Protein AF-A0A0D0C875-F1 (afdb_monomer_lite)

Radius of gyration: 21.79 Å; chains: 1; bounding box: 49×42×59 Å

Secondary structure (DSSP, 8-state):
-----PPPPPHHHHHHHHHHHHS--STT--HHHHHHHHT--HHHHHHHHHHHHHHHTSHHHHHHH-PPPPHHHHHHHHHHHHHHS-GGGGGGGS---PEEEE-SS--SSSGGGGB-TTSSBEEEE-----------

Structure (mmCIF, N/CA/C/O backbone):
data_AF-A0A0D0C875-F1
#
_entry.id   AF-A0A0D0C875-F1
#
loop_
_atom_site.group_PDB
_atom_site.id
_atom_site.type_symbol
_atom_site.label_atom_id
_atom_site.label_alt_id
_atom_site.label_comp_id
_atom_site.label_asym_id
_atom_site.label_entity_id
_atom_site.label_seq_id
_atom_site.pdbx_PDB_ins_code
_atom_site.Cartn_x
_atom_site.Cartn_y
_atom_site.Cartn_z
_atom_site.occupancy
_atom_site.B_iso_or_equiv
_atom_site.auth_seq_id
_atom_site.auth_comp_id
_atom_site.auth_asym_id
_atom_site.auth_atom_id
_atom_site.pdbx_PDB_model_num
ATOM 1 N N . MET A 1 1 ? -2.658 -10.024 -30.226 1.00 38.75 1 MET A N 1
ATOM 2 C CA . MET A 1 1 ? -1.517 -9.960 -29.287 1.00 38.75 1 MET A CA 1
ATOM 3 C C . MET A 1 1 ? -0.343 -10.655 -29.945 1.00 38.75 1 MET A C 1
ATOM 5 O O . MET A 1 1 ? -0.423 -11.853 -30.165 1.00 38.75 1 MET A O 1
ATOM 9 N N . GLY A 1 2 ? 0.668 -9.902 -30.379 1.00 40.47 2 GLY A N 1
ATOM 10 C CA . GLY A 1 2 ? 1.856 -10.481 -31.004 1.00 40.47 2 GLY A CA 1
ATOM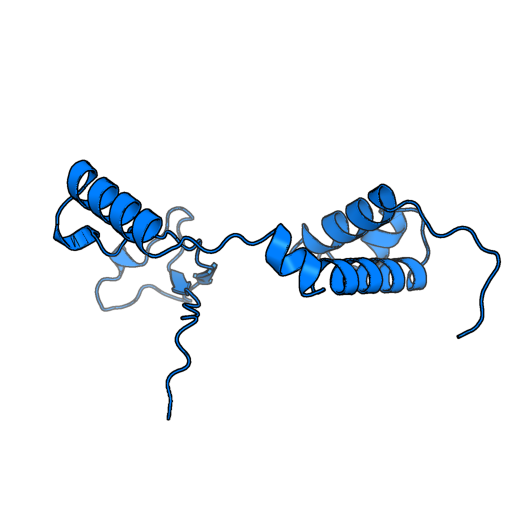 11 C C . GLY A 1 2 ? 2.778 -11.063 -29.937 1.00 40.47 2 GLY A C 1
ATOM 12 O O . GLY A 1 2 ? 3.177 -10.339 -29.029 1.00 40.47 2 GLY A O 1
ATOM 13 N N . SER A 1 3 ? 3.103 -12.350 -30.040 1.00 47.44 3 SER A N 1
ATOM 14 C CA . SER A 1 3 ? 4.183 -12.959 -29.262 1.00 47.44 3 SER A CA 1
ATOM 15 C C . SER A 1 3 ? 5.512 -12.441 -29.801 1.00 47.44 3 SER A C 1
ATOM 17 O O . SER A 1 3 ? 5.985 -12.905 -30.837 1.00 47.44 3 SER A O 1
ATOM 19 N N . SER A 1 4 ? 6.103 -11.447 -29.139 1.00 54.97 4 SER A N 1
ATOM 20 C CA . SER A 1 4 ? 7.500 -11.108 -29.390 1.00 54.97 4 SER A CA 1
ATOM 21 C C . SER A 1 4 ? 8.384 -12.125 -28.662 1.00 54.97 4 SER A C 1
ATOM 23 O O . SER A 1 4 ? 8.178 -12.414 -27.487 1.00 54.97 4 SER A O 1
ATOM 25 N N . ASN A 1 5 ? 9.389 -12.667 -29.352 1.00 63.16 5 ASN A N 1
ATOM 26 C CA . ASN A 1 5 ? 10.412 -13.556 -28.776 1.00 63.16 5 ASN A CA 1
ATOM 27 C C . ASN A 1 5 ? 11.411 -12.806 -27.866 1.00 63.16 5 ASN A C 1
ATOM 29 O O . ASN A 1 5 ? 12.546 -13.242 -27.690 1.00 63.16 5 ASN A O 1
ATOM 33 N N . VAL A 1 6 ? 11.027 -11.642 -27.333 1.00 70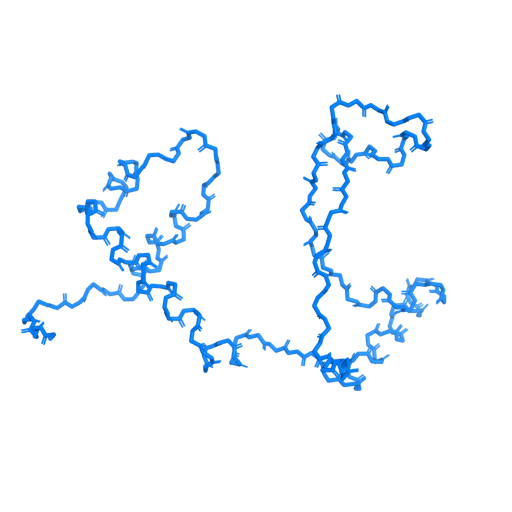.25 6 VAL A N 1
ATOM 34 C CA . VAL A 1 6 ? 11.885 -10.853 -26.450 1.00 70.25 6 VAL A CA 1
ATOM 35 C C . VAL A 1 6 ? 11.678 -11.370 -25.028 1.00 70.25 6 VAL A C 1
ATOM 37 O O . VAL A 1 6 ? 10.541 -11.344 -24.551 1.00 70.25 6 VAL A O 1
ATOM 40 N N . PRO A 1 7 ? 12.735 -11.838 -24.340 1.00 75.56 7 PRO A N 1
ATOM 41 C CA . PRO A 1 7 ? 12.608 -12.266 -22.957 1.00 75.56 7 PRO A CA 1
ATOM 42 C C . PRO A 1 7 ? 12.080 -11.103 -22.118 1.00 75.56 7 PRO A C 1
ATOM 44 O O . PRO A 1 7 ? 12.607 -9.988 -22.158 1.00 75.56 7 PRO A O 1
ATOM 47 N N . GLN A 1 8 ? 10.998 -11.359 -21.386 1.00 79.44 8 GLN A N 1
ATOM 48 C CA . GLN A 1 8 ? 10.425 -10.373 -20.485 1.00 79.44 8 GLN A CA 1
ATOM 49 C C . GLN A 1 8 ? 11.450 -10.028 -19.397 1.00 79.44 8 GLN A C 1
ATOM 51 O O . GLN A 1 8 ? 12.163 -10.897 -18.897 1.00 79.44 8 GLN A O 1
ATOM 56 N N . MET A 1 9 ? 11.514 -8.749 -19.024 1.00 89.38 9 MET A N 1
ATOM 57 C CA . MET A 1 9 ? 12.322 -8.279 -17.898 1.00 89.38 9 MET A CA 1
ATOM 58 C C . MET A 1 9 ? 12.025 -9.102 -16.635 1.00 89.38 9 MET A C 1
ATOM 60 O O . MET A 1 9 ? 10.864 -9.417 -16.371 1.00 89.38 9 MET A O 1
ATOM 64 N N . ALA A 1 10 ? 13.048 -9.422 -15.841 1.00 93.19 10 ALA A N 1
ATOM 65 C CA . ALA A 1 10 ? 12.878 -10.167 -14.593 1.00 93.19 10 ALA A CA 1
ATOM 66 C C . ALA A 1 10 ? 11.880 -9.473 -13.647 1.00 93.19 10 ALA A C 1
ATOM 68 O O . ALA A 1 10 ? 11.859 -8.243 -13.561 1.00 93.19 10 ALA A O 1
ATOM 69 N N . VAL A 1 11 ? 11.065 -10.255 -12.931 1.00 92.25 11 VAL A N 1
ATOM 70 C CA . VAL A 1 11 ? 10.005 -9.733 -12.046 1.00 92.25 11 VAL A CA 1
ATOM 71 C C . VAL A 1 11 ? 10.579 -8.806 -10.974 1.00 92.25 11 VAL A C 1
ATOM 73 O O . VAL A 1 11 ? 10.028 -7.731 -10.761 1.00 92.25 11 VAL A O 1
ATOM 76 N N . ASP A 1 12 ? 11.721 -9.154 -10.385 1.00 95.00 12 ASP A N 1
ATOM 77 C CA . ASP A 1 12 ? 12.371 -8.342 -9.349 1.00 95.00 12 ASP A CA 1
ATOM 78 C C . ASP A 1 12 ? 12.792 -6.966 -9.877 1.00 95.00 12 ASP A C 1
ATOM 80 O O . ASP A 1 12 ? 12.618 -5.953 -9.204 1.00 95.00 12 ASP A O 1
ATOM 84 N N . ALA A 1 13 ? 13.276 -6.905 -11.121 1.00 94.50 13 ALA A N 1
ATOM 85 C CA . ALA A 1 13 ? 13.625 -5.647 -11.775 1.00 94.50 13 ALA A CA 1
ATOM 86 C C . ALA A 1 13 ? 12.373 -4.817 -12.098 1.00 94.50 13 ALA A C 1
ATOM 88 O O . ALA A 1 13 ? 12.355 -3.609 -11.861 1.00 94.50 13 ALA A O 1
ATOM 89 N N . GLN A 1 14 ? 11.302 -5.458 -12.580 1.00 94.75 14 GLN A N 1
ATOM 90 C CA . GLN A 1 14 ? 10.017 -4.787 -12.794 1.00 94.75 14 GLN A CA 1
ATOM 91 C C . GLN A 1 14 ? 9.474 -4.197 -11.484 1.00 94.75 14 GLN A C 1
ATOM 93 O O . GLN A 1 14 ? 9.047 -3.042 -11.444 1.00 94.75 14 GLN A O 1
ATOM 98 N N . LEU A 1 15 ? 9.530 -4.977 -10.404 1.00 94.06 15 LEU A N 1
ATOM 99 C CA . LEU A 1 15 ? 9.067 -4.572 -9.085 1.00 94.06 15 LEU A CA 1
ATOM 100 C C . LEU A 1 15 ? 9.916 -3.428 -8.524 1.00 94.06 15 LEU A C 1
ATOM 102 O O . LEU A 1 15 ? 9.354 -2.437 -8.071 1.00 94.06 15 LEU A O 1
ATOM 106 N N . ALA A 1 16 ? 11.245 -3.510 -8.613 1.00 94.75 16 ALA A N 1
ATOM 107 C CA . ALA A 1 16 ? 12.145 -2.455 -8.153 1.00 94.75 16 ALA A CA 1
ATOM 108 C C . ALA A 1 16 ? 11.894 -1.123 -8.878 1.00 94.75 16 ALA A C 1
ATOM 110 O O . ALA A 1 16 ? 11.814 -0.081 -8.233 1.00 94.75 16 ALA A O 1
ATOM 111 N N . ILE A 1 17 ? 11.693 -1.149 -10.201 1.00 93.06 17 ILE A N 1
ATOM 112 C CA . ILE A 1 17 ? 11.356 0.047 -10.989 1.00 93.06 17 ILE A CA 1
ATOM 113 C C . ILE A 1 17 ? 9.999 0.619 -10.570 1.00 93.06 17 ILE A C 1
ATOM 115 O O . ILE A 1 17 ? 9.867 1.835 -10.420 1.00 93.06 17 ILE A O 1
ATOM 119 N N . ALA A 1 18 ? 8.987 -0.230 -10.374 1.00 92.12 18 ALA A N 1
ATOM 120 C CA . ALA A 1 18 ? 7.666 0.219 -9.945 1.00 92.12 18 ALA A CA 1
ATOM 121 C C . ALA A 1 18 ? 7.698 0.821 -8.531 1.00 92.12 18 ALA A C 1
ATOM 123 O O . ALA A 1 18 ? 7.164 1.906 -8.321 1.00 92.12 18 ALA A O 1
ATOM 124 N N . LEU A 1 19 ? 8.383 0.177 -7.583 1.00 91.56 19 LEU A N 1
ATOM 125 C CA . LEU A 1 19 ? 8.552 0.684 -6.220 1.00 91.56 19 LEU A CA 1
ATOM 126 C C . LEU A 1 19 ? 9.348 1.988 -6.193 1.00 91.56 19 LEU A C 1
ATOM 128 O O . LEU A 1 19 ? 8.944 2.925 -5.512 1.00 91.56 19 LEU A O 1
ATOM 132 N N . TYR A 1 20 ? 10.425 2.087 -6.976 1.00 90.31 20 TYR A N 1
ATOM 133 C CA . TYR A 1 20 ? 11.169 3.335 -7.133 1.00 90.31 20 TYR A CA 1
ATOM 134 C C . TYR A 1 20 ? 10.278 4.438 -7.715 1.00 90.31 20 TYR A C 1
ATOM 136 O O . TYR A 1 20 ? 10.303 5.573 -7.258 1.00 90.31 20 TYR A O 1
ATOM 144 N N . ARG A 1 21 ? 9.413 4.119 -8.681 1.00 89.00 21 ARG A N 1
ATOM 145 C CA . ARG A 1 21 ? 8.440 5.082 -9.209 1.00 89.00 21 ARG A CA 1
ATOM 146 C C . ARG A 1 21 ? 7.403 5.513 -8.160 1.00 89.00 21 ARG A C 1
ATOM 148 O O . ARG A 1 21 ? 7.030 6.681 -8.153 1.00 89.00 21 ARG A O 1
ATOM 155 N N . PHE A 1 22 ? 6.918 4.600 -7.317 1.00 86.31 22 PHE A N 1
ATOM 156 C CA . PHE A 1 22 ? 5.867 4.876 -6.325 1.00 86.31 22 PHE A CA 1
ATOM 157 C C . PHE A 1 22 ? 6.379 5.517 -5.029 1.00 86.31 22 PHE A C 1
ATOM 159 O O . PHE A 1 22 ? 5.639 6.248 -4.378 1.00 86.31 22 PHE A O 1
ATOM 166 N N . GLY A 1 23 ? 7.629 5.255 -4.645 1.00 81.69 23 GLY A N 1
ATOM 167 C CA . GLY A 1 23 ? 8.215 5.714 -3.383 1.00 81.69 23 GLY A CA 1
ATOM 168 C C . GLY A 1 23 ? 8.595 7.196 -3.346 1.00 81.69 23 GLY A C 1
ATOM 169 O O . GLY A 1 23 ? 8.966 7.706 -2.292 1.00 81.69 23 GLY A O 1
ATOM 170 N N . HIS A 1 24 ? 8.502 7.905 -4.470 1.00 74.12 24 HIS A N 1
ATOM 171 C CA . HIS A 1 24 ? 8.769 9.337 -4.544 1.00 74.12 24 HIS A CA 1
ATOM 172 C C . HIS A 1 24 ? 7.445 10.112 -4.644 1.00 74.12 24 HIS A C 1
ATOM 174 O O . HIS A 1 24 ? 6.557 9.719 -5.390 1.00 74.12 24 HIS A O 1
ATOM 180 N N . TYR A 1 25 ? 7.319 11.221 -3.904 1.00 61.09 25 TYR A N 1
ATOM 181 C CA . TYR A 1 25 ? 6.194 12.171 -3.956 1.00 61.09 25 TYR A CA 1
ATOM 182 C C . TYR A 1 25 ? 6.717 13.603 -4.194 1.00 61.09 25 TYR A C 1
ATOM 184 O O . TYR A 1 25 ? 7.764 13.976 -3.666 1.00 61.09 25 TYR A O 1
ATOM 192 N N . GLY A 1 26 ? 5.982 14.414 -4.968 1.00 58.16 26 GLY A N 1
ATOM 193 C CA . GLY A 1 26 ? 6.285 15.832 -5.246 1.00 58.16 26 GLY A CA 1
ATOM 194 C C . GLY A 1 26 ? 6.844 16.123 -6.651 1.00 58.16 26 GLY A C 1
ATOM 195 O O . GLY A 1 26 ? 6.975 15.229 -7.484 1.00 58.16 26 GLY A O 1
ATOM 196 N N . ASN A 1 27 ? 7.204 17.387 -6.917 1.00 55.22 27 ASN A N 1
ATOM 197 C CA . ASN A 1 27 ? 7.702 17.894 -8.216 1.00 55.22 27 ASN A CA 1
ATOM 198 C C . ASN A 1 27 ? 9.016 17.248 -8.726 1.00 55.22 27 ASN A C 1
ATOM 200 O O . ASN A 1 27 ? 9.497 17.606 -9.798 1.00 55.22 27 ASN A O 1
ATOM 204 N N . ALA A 1 28 ? 9.609 16.310 -7.982 1.00 50.62 28 ALA A N 1
ATOM 205 C CA . ALA A 1 28 ? 10.836 15.598 -8.350 1.00 50.62 28 ALA A CA 1
ATOM 206 C C . ALA A 1 28 ? 10.594 14.337 -9.211 1.00 50.62 28 ALA A C 1
ATOM 208 O O . ALA A 1 28 ? 11.550 13.730 -9.692 1.00 50.62 28 ALA A O 1
ATOM 209 N N . ILE A 1 29 ? 9.336 13.938 -9.432 1.00 61.47 29 ILE A N 1
ATOM 210 C CA . ILE A 1 29 ? 8.985 12.759 -10.237 1.00 61.47 29 ILE A CA 1
ATOM 211 C C . ILE A 1 29 ? 8.845 13.165 -11.703 1.00 61.47 29 ILE A C 1
ATOM 213 O O . ILE A 1 29 ? 7.745 13.279 -12.241 1.00 61.47 29 ILE A O 1
ATOM 217 N N . SER A 1 30 ? 9.962 13.370 -12.389 1.00 72.81 30 SER A N 1
ATOM 218 C CA . SER A 1 30 ? 9.931 13.212 -13.839 1.00 72.81 30 SER A CA 1
ATOM 219 C C . SER A 1 30 ? 10.135 11.733 -14.152 1.00 72.81 30 SER A C 1
ATOM 221 O O . SER A 1 30 ? 11.015 11.078 -13.591 1.00 72.81 30 SER A O 1
ATOM 223 N N . THR A 1 31 ? 9.355 11.184 -15.086 1.00 74.19 31 THR A N 1
ATOM 224 C CA . THR A 1 31 ? 9.613 9.849 -15.658 1.00 74.19 31 THR A CA 1
ATOM 225 C C . THR A 1 31 ? 11.065 9.738 -16.144 1.00 74.19 31 THR A C 1
ATOM 227 O O . THR A 1 31 ? 11.641 8.657 -16.123 1.00 74.19 31 THR A O 1
ATOM 230 N N . THR A 1 32 ? 11.686 10.874 -16.481 1.00 82.69 32 THR A N 1
ATOM 231 C CA . THR A 1 32 ? 13.110 11.033 -16.783 1.00 82.69 32 THR A CA 1
ATOM 232 C C . THR A 1 32 ? 14.028 10.546 -15.658 1.00 82.69 32 THR A C 1
ATOM 234 O O . THR A 1 32 ? 14.968 9.805 -15.930 1.00 82.69 32 THR A O 1
ATOM 237 N N . MET A 1 33 ? 13.763 10.882 -14.394 1.00 84.25 33 MET A N 1
ATOM 238 C CA . MET A 1 33 ? 14.595 10.405 -13.279 1.00 84.25 33 MET A CA 1
ATOM 239 C C . MET A 1 33 ? 14.510 8.889 -13.121 1.00 84.25 33 MET A C 1
ATOM 241 O O . MET A 1 33 ? 15.528 8.223 -12.953 1.00 84.25 33 MET A O 1
ATOM 245 N N . VAL A 1 34 ? 13.310 8.329 -13.276 1.00 87.38 34 VAL A N 1
ATOM 246 C CA . VAL A 1 34 ? 13.108 6.877 -13.236 1.00 87.38 34 VAL A CA 1
ATOM 247 C C . VAL A 1 34 ? 13.805 6.198 -14.423 1.00 87.38 34 VAL A C 1
ATOM 249 O O . VAL A 1 34 ? 14.428 5.158 -14.233 1.00 87.38 34 VAL A O 1
ATOM 252 N N . THR A 1 35 ? 13.777 6.792 -15.629 1.00 89.69 35 THR A N 1
ATOM 253 C CA . THR A 1 35 ? 14.512 6.247 -16.792 1.00 89.69 35 THR A CA 1
ATOM 254 C C . THR A 1 35 ? 16.015 6.245 -16.567 1.00 89.69 35 THR A C 1
ATOM 256 O O . THR A 1 35 ? 16.668 5.258 -16.894 1.00 89.69 35 THR A O 1
ATOM 259 N N . LEU A 1 36 ? 16.558 7.324 -15.995 1.00 90.31 36 LEU A N 1
ATOM 260 C CA . LEU A 1 36 ? 17.988 7.456 -15.725 1.00 90.31 36 LEU A CA 1
ATOM 261 C C . LEU A 1 36 ? 18.441 6.454 -14.665 1.00 90.31 36 LEU A C 1
ATOM 263 O O . LEU A 1 36 ? 19.454 5.792 -14.854 1.00 90.31 36 LEU A O 1
ATOM 267 N N . TRP A 1 37 ? 17.669 6.311 -13.586 1.00 92.00 37 TRP A N 1
ATOM 268 C CA . TRP A 1 37 ? 17.963 5.357 -12.521 1.00 92.00 37 TRP A CA 1
ATOM 269 C C . TRP A 1 37 ? 17.904 3.905 -13.010 1.00 92.00 37 TRP A C 1
ATOM 271 O O . TRP A 1 37 ? 18.802 3.118 -12.727 1.00 92.00 37 TRP A O 1
ATOM 281 N N . ALA A 1 38 ? 16.867 3.552 -13.773 1.00 90.62 38 ALA A N 1
ATOM 282 C CA . ALA A 1 38 ? 16.649 2.184 -14.233 1.00 90.62 38 ALA A CA 1
ATOM 283 C C . ALA A 1 38 ? 17.458 1.813 -15.489 1.00 90.62 38 ALA A C 1
ATOM 285 O O . ALA A 1 38 ? 17.550 0.634 -15.823 1.00 90.62 38 ALA A O 1
ATOM 286 N N . GLY A 1 39 ? 17.993 2.793 -16.225 1.00 93.38 39 GLY A N 1
ATOM 287 C CA . GLY A 1 39 ? 18.658 2.564 -17.511 1.00 93.38 39 GLY A CA 1
ATOM 288 C C . GLY A 1 39 ? 17.718 2.045 -18.608 1.00 93.38 39 GLY A C 1
ATOM 289 O O . GLY A 1 39 ? 18.157 1.327 -19.504 1.00 93.38 39 GLY A O 1
ATOM 290 N N . VAL A 1 40 ? 16.420 2.370 -18.543 1.00 91.25 40 VAL A N 1
ATOM 291 C CA . VAL A 1 40 ? 15.398 1.886 -19.492 1.00 91.25 40 VAL A CA 1
ATOM 292 C C . VAL A 1 40 ? 14.638 3.031 -20.154 1.00 91.25 40 VAL A C 1
ATOM 294 O O . VAL A 1 40 ? 14.573 4.144 -19.639 1.00 91.25 40 VAL A O 1
ATOM 297 N N . GLY A 1 41 ? 14.019 2.752 -21.304 1.00 90.56 41 GLY A N 1
ATOM 298 C CA . GLY A 1 41 ? 13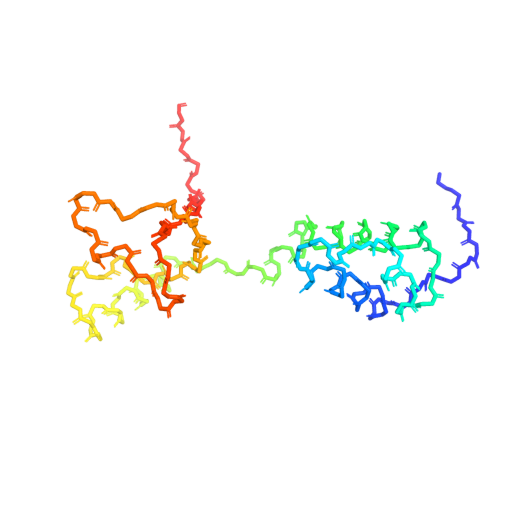.204 3.732 -22.020 1.00 90.56 41 GLY A CA 1
ATOM 299 C C . GLY A 1 41 ? 11.893 4.083 -21.305 1.00 90.56 41 GLY A C 1
ATOM 300 O O . GLY A 1 41 ? 11.336 3.285 -20.550 1.00 90.56 41 GLY A O 1
ATOM 301 N N . TYR A 1 42 ? 11.346 5.263 -21.615 1.00 88.50 42 TYR A N 1
ATOM 302 C CA . TYR A 1 42 ? 10.071 5.755 -21.069 1.00 88.50 42 TYR A CA 1
ATOM 303 C C . TYR A 1 42 ? 8.914 4.760 -21.246 1.00 88.50 42 TYR A C 1
ATOM 305 O O . TYR A 1 42 ? 8.171 4.496 -20.301 1.00 88.50 42 TYR A O 1
ATOM 313 N N . GLY A 1 43 ? 8.792 4.164 -22.439 1.00 89.88 43 GLY A N 1
ATOM 314 C CA . GLY A 1 43 ? 7.763 3.159 -22.722 1.00 89.88 43 GLY A CA 1
ATOM 315 C C . GLY A 1 43 ? 7.889 1.922 -21.830 1.00 89.88 43 GLY A C 1
ATOM 316 O O . GLY A 1 43 ? 6.882 1.386 -21.374 1.00 89.88 43 GLY A O 1
ATOM 317 N N . THR A 1 44 ? 9.117 1.518 -21.495 1.00 91.12 44 THR A N 1
ATOM 318 C CA . THR A 1 44 ? 9.376 0.385 -20.599 1.00 91.12 44 THR A CA 1
ATOM 319 C C . THR A 1 44 ? 8.884 0.668 -19.186 1.00 91.12 44 THR A C 1
ATOM 321 O O . THR A 1 44 ? 8.260 -0.202 -18.593 1.00 91.12 44 THR A O 1
ATOM 324 N N . ILE A 1 45 ? 9.071 1.880 -18.657 1.00 90.50 45 ILE A N 1
ATOM 325 C CA . ILE A 1 45 ? 8.554 2.243 -17.324 1.00 90.50 45 ILE A CA 1
ATOM 326 C C . ILE A 1 45 ? 7.035 2.128 -17.284 1.00 90.50 45 ILE A C 1
ATOM 328 O O . ILE A 1 45 ? 6.478 1.588 -16.326 1.00 90.50 45 ILE A O 1
ATOM 332 N N . GLN A 1 46 ? 6.357 2.630 -18.317 1.00 90.44 46 GLN A N 1
ATOM 333 C CA . GLN A 1 46 ? 4.903 2.548 -18.402 1.00 90.44 46 GLN A CA 1
ATOM 334 C C . GLN A 1 46 ? 4.434 1.093 -18.485 1.00 90.44 46 GLN A C 1
ATOM 336 O O . GLN A 1 46 ? 3.532 0.710 -17.743 1.00 90.44 46 GLN A O 1
ATOM 341 N N . LEU A 1 47 ? 5.083 0.272 -19.317 1.00 92.69 47 LEU A N 1
ATOM 342 C CA . LEU A 1 47 ? 4.788 -1.157 -19.427 1.00 92.69 47 LEU A CA 1
ATOM 343 C C . LEU A 1 47 ? 4.997 -1.885 -18.098 1.00 92.69 47 LEU A C 1
ATOM 345 O O . LEU A 1 47 ? 4.090 -2.565 -17.636 1.00 92.69 47 LEU A O 1
ATOM 349 N N . VAL A 1 48 ? 6.147 -1.692 -17.452 1.00 93.19 48 VAL A N 1
ATOM 350 C CA . VAL A 1 48 ? 6.475 -2.287 -16.149 1.00 93.19 48 VAL A CA 1
ATOM 351 C C . VAL A 1 48 ? 5.461 -1.883 -15.087 1.00 93.19 48 VAL A C 1
ATOM 353 O O . VAL A 1 48 ? 4.956 -2.731 -14.358 1.00 93.19 48 VAL A O 1
ATOM 356 N N . THR A 1 49 ? 5.101 -0.602 -15.037 1.00 92.00 49 THR A N 1
ATOM 357 C CA . THR A 1 49 ? 4.112 -0.116 -14.069 1.00 92.00 49 THR A CA 1
ATOM 358 C C . THR A 1 49 ? 2.751 -0.758 -14.312 1.00 92.00 49 THR A C 1
ATOM 360 O O . THR A 1 49 ? 2.128 -1.230 -13.368 1.00 92.00 49 THR A O 1
ATOM 363 N N . ASN A 1 50 ? 2.306 -0.841 -15.568 1.00 93.00 50 ASN A N 1
ATOM 364 C CA . ASN A 1 50 ? 1.047 -1.499 -15.912 1.00 93.00 50 ASN A CA 1
ATOM 365 C C . ASN A 1 50 ? 1.076 -2.996 -15.580 1.00 93.00 50 ASN A C 1
ATOM 367 O O . ASN A 1 50 ? 0.086 -3.520 -15.073 1.00 93.00 50 ASN A O 1
ATOM 371 N N . CYS A 1 51 ? 2.196 -3.680 -15.826 1.00 93.06 51 CYS A N 1
ATOM 372 C CA . CYS A 1 51 ? 2.382 -5.086 -15.472 1.00 93.06 51 CYS A CA 1
ATOM 373 C C . CYS A 1 51 ? 2.272 -5.304 -13.960 1.00 93.06 51 CYS A C 1
ATOM 375 O O . CYS A 1 51 ? 1.499 -6.160 -13.535 1.00 93.06 51 CYS A O 1
ATOM 377 N N . ILE A 1 52 ? 2.985 -4.507 -13.156 1.00 94.00 52 ILE A N 1
ATOM 378 C CA . ILE A 1 52 ? 2.938 -4.596 -11.691 1.00 94.00 52 ILE A CA 1
ATOM 379 C C . ILE A 1 52 ? 1.543 -4.256 -11.168 1.00 94.00 52 ILE A C 1
ATOM 381 O O . ILE A 1 52 ? 0.995 -5.032 -10.395 1.00 94.00 52 ILE A O 1
ATOM 385 N N . MET A 1 53 ? 0.919 -3.175 -11.642 1.00 93.88 53 MET A N 1
ATOM 386 C CA . MET A 1 53 ? -0.453 -2.832 -11.251 1.00 93.88 53 MET A CA 1
ATOM 387 C C . MET A 1 53 ? -1.443 -3.939 -11.614 1.00 93.88 53 MET A C 1
ATOM 389 O O . MET A 1 53 ? -2.270 -4.318 -10.795 1.00 93.88 53 MET A O 1
ATOM 393 N N . THR A 1 54 ? -1.328 -4.521 -12.809 1.00 94.25 54 THR A N 1
ATOM 394 C CA . THR A 1 54 ? -2.174 -5.649 -13.217 1.00 94.25 54 THR A CA 1
ATOM 395 C C . THR A 1 54 ? -1.949 -6.862 -12.321 1.00 94.25 54 THR A C 1
ATOM 397 O O . THR A 1 54 ? -2.910 -7.535 -11.970 1.00 94.25 54 THR A O 1
ATOM 400 N N . ALA A 1 55 ? -0.701 -7.168 -11.961 1.00 92.56 55 ALA A N 1
ATOM 401 C CA . ALA A 1 55 ? -0.374 -8.306 -11.110 1.00 92.56 55 ALA A CA 1
ATOM 402 C C . ALA A 1 55 ? -0.890 -8.115 -9.679 1.00 92.56 55 ALA A C 1
ATOM 404 O O . ALA A 1 55 ? -1.542 -9.015 -9.157 1.00 92.56 55 ALA A O 1
ATOM 405 N N . VAL A 1 56 ? -0.652 -6.940 -9.089 1.00 90.94 56 VAL A N 1
ATOM 406 C CA . VAL A 1 56 ? -1.109 -6.603 -7.737 1.00 90.94 56 VAL A CA 1
ATOM 407 C C . VAL A 1 56 ? -2.632 -6.592 -7.697 1.00 90.94 56 VAL A C 1
ATOM 409 O O . VAL A 1 56 ? -3.197 -7.266 -6.854 1.00 90.94 56 VAL A O 1
ATOM 412 N N . CYS A 1 57 ? -3.305 -5.957 -8.661 1.00 91.19 57 CYS A N 1
ATOM 413 C CA . CYS A 1 57 ? -4.767 -5.871 -8.695 1.00 91.19 57 CYS A CA 1
ATOM 414 C C . CYS A 1 57 ? -5.492 -7.160 -9.118 1.00 91.19 57 CYS A C 1
ATOM 416 O O . CYS A 1 57 ? -6.721 -7.167 -9.219 1.00 91.19 57 CYS A O 1
ATOM 418 N N . ARG A 1 58 ? -4.781 -8.265 -9.381 1.00 93.81 58 ARG A N 1
ATOM 419 C CA . ARG A 1 58 ? -5.437 -9.555 -9.633 1.00 93.81 58 ARG A CA 1
ATOM 420 C C . ARG A 1 58 ? -6.114 -10.043 -8.361 1.00 93.81 58 ARG A C 1
ATOM 422 O O . ARG A 1 58 ? -5.476 -10.148 -7.321 1.00 93.81 58 ARG A O 1
ATOM 429 N N . VAL A 1 59 ? -7.371 -10.466 -8.491 1.00 88.50 59 VAL A N 1
ATOM 430 C CA . VAL A 1 59 ? -8.181 -10.999 -7.381 1.00 88.50 59 VAL A CA 1
ATOM 431 C C . VAL A 1 59 ? -7.445 -12.094 -6.607 1.00 88.50 59 VAL A C 1
ATOM 433 O O . VAL A 1 59 ? -7.398 -12.034 -5.386 1.00 88.50 59 VAL A O 1
ATOM 436 N N . GLY A 1 60 ? -6.805 -13.043 -7.299 1.00 90.62 60 GLY A N 1
ATOM 437 C CA . GLY A 1 60 ? -6.056 -14.114 -6.635 1.00 90.62 60 GLY A CA 1
ATOM 438 C C . GLY A 1 60 ? -4.848 -13.616 -5.832 1.00 90.62 60 GLY A C 1
ATOM 439 O O . GLY A 1 60 ? -4.575 -14.145 -4.762 1.00 90.62 60 GLY A O 1
ATOM 440 N N . PHE A 1 61 ? -4.155 -12.574 -6.307 1.00 89.56 61 PHE A N 1
ATOM 441 C CA . PHE A 1 61 ? -3.067 -11.955 -5.547 1.00 89.56 61 PHE A CA 1
ATOM 442 C C . PHE A 1 61 ? -3.617 -11.172 -4.356 1.00 89.56 61 PHE A C 1
ATOM 444 O O . PHE A 1 61 ? -3.139 -11.355 -3.245 1.00 89.56 61 PHE A O 1
ATOM 451 N N . HIS A 1 62 ? -4.663 -10.364 -4.560 1.00 84.62 62 HIS A N 1
ATOM 452 C CA . HIS A 1 62 ? -5.341 -9.651 -3.478 1.00 84.62 62 HIS A CA 1
ATOM 453 C C . HIS A 1 62 ? -5.823 -10.596 -2.374 1.00 84.62 62 HIS A C 1
ATOM 455 O O . HIS A 1 62 ? -5.572 -10.322 -1.214 1.00 84.62 62 HIS A O 1
ATOM 461 N N . GLN A 1 63 ? -6.464 -11.715 -2.710 1.00 83.88 63 GLN A N 1
ATOM 462 C CA . GLN A 1 63 ? -6.949 -12.682 -1.719 1.00 83.88 63 GLN A CA 1
ATOM 463 C C . GLN A 1 63 ? -5.816 -13.388 -0.965 1.00 83.88 63 GLN A C 1
ATOM 465 O O . GLN A 1 63 ? -5.980 -13.720 0.203 1.00 83.88 63 GLN A O 1
ATOM 470 N N . ALA A 1 64 ? -4.677 -13.624 -1.620 1.00 87.38 64 ALA A N 1
ATOM 471 C CA . ALA A 1 64 ? -3.519 -14.249 -0.987 1.00 87.38 64 ALA A CA 1
ATOM 472 C C . ALA A 1 64 ? -2.700 -13.264 -0.134 1.00 87.38 64 ALA A C 1
ATOM 474 O O . ALA A 1 64 ? -2.121 -13.661 0.872 1.00 87.38 64 ALA A O 1
ATOM 475 N N . ALA A 1 65 ? -2.620 -11.998 -0.550 1.00 85.62 65 ALA A N 1
ATOM 476 C CA . ALA A 1 65 ? -1.782 -10.979 0.080 1.00 85.62 65 ALA A CA 1
ATOM 477 C C . ALA A 1 65 ? -2.529 -10.130 1.121 1.00 85.62 65 ALA A C 1
ATOM 479 O O . ALA A 1 65 ? -1.908 -9.638 2.060 1.00 85.62 65 ALA A O 1
ATOM 480 N N . LEU A 1 66 ? -3.841 -9.936 0.960 1.00 82.69 66 LEU A N 1
ATOM 481 C CA . LEU A 1 66 ? -4.691 -9.185 1.882 1.00 82.69 66 LEU A CA 1
ATOM 482 C C . LEU A 1 66 ? -5.570 -10.166 2.655 1.00 82.69 66 LEU A C 1
ATOM 484 O O . LEU A 1 66 ? -6.616 -10.609 2.178 1.00 82.69 66 LEU A O 1
ATOM 488 N N . TYR A 1 67 ? -5.128 -10.497 3.863 1.00 81.12 67 TYR A N 1
ATOM 489 C CA . TYR A 1 67 ? -5.922 -11.251 4.819 1.00 81.12 67 TYR A CA 1
ATOM 490 C C . TYR A 1 67 ? -6.870 -10.309 5.562 1.00 81.12 67 TYR A C 1
ATOM 492 O O . TYR A 1 67 ? -6.426 -9.365 6.217 1.00 81.12 67 TYR A O 1
ATOM 500 N N . TRP A 1 68 ? -8.174 -10.565 5.469 1.00 81.00 68 TRP A N 1
ATOM 501 C CA . TRP A 1 68 ? -9.156 -9.877 6.299 1.00 81.00 68 TRP A CA 1
ATOM 502 C C . TRP A 1 68 ? -9.421 -10.702 7.553 1.00 81.00 68 TRP A C 1
ATOM 504 O O . TRP A 1 68 ? -9.782 -11.872 7.413 1.00 81.00 68 TRP A O 1
ATOM 514 N N . PRO A 1 69 ? -9.303 -10.108 8.754 1.00 85.25 69 PRO A N 1
ATOM 515 C CA . PRO A 1 69 ? -9.547 -10.842 9.978 1.00 85.25 69 PRO A CA 1
ATOM 516 C C . PRO A 1 69 ? -10.997 -11.321 10.029 1.00 85.25 69 PRO A C 1
ATOM 518 O O . PRO A 1 69 ? -11.939 -10.586 9.690 1.00 85.25 69 PRO A O 1
ATOM 521 N N . ASN A 1 70 ? -11.167 -12.570 10.440 1.00 90.06 70 ASN A N 1
ATOM 522 C CA . ASN A 1 70 ? -12.469 -13.181 10.644 1.00 90.06 70 ASN A CA 1
ATOM 523 C C . ASN A 1 70 ? -13.123 -12.657 11.940 1.00 90.06 70 ASN A C 1
ATOM 525 O O . ASN A 1 70 ? -12.526 -11.896 12.697 1.00 90.06 70 ASN A O 1
ATOM 529 N N . GLY A 1 71 ? -14.388 -13.009 12.184 1.00 92.81 71 GLY A N 1
ATOM 530 C CA . GLY A 1 71 ? -15.132 -12.483 13.337 1.00 92.81 71 GLY A CA 1
ATOM 531 C C . GLY A 1 71 ? -14.487 -12.790 14.694 1.00 92.81 71 GLY A C 1
ATOM 532 O O . GLY A 1 71 ? -14.535 -11.946 15.582 1.00 92.81 71 GLY A O 1
ATOM 533 N N . GLU A 1 72 ? -13.858 -13.956 14.833 1.00 95.38 72 GLU A N 1
ATOM 534 C CA . GLU A 1 72 ? -13.189 -14.381 16.065 1.00 95.38 72 GLU A CA 1
ATOM 535 C C . GLU A 1 72 ? -11.921 -13.559 16.312 1.00 95.38 72 GLU A C 1
ATOM 537 O O . GLU A 1 72 ? -11.786 -12.953 17.369 1.00 95.38 72 GLU A O 1
ATOM 542 N N . GLU A 1 73 ? -11.065 -13.415 15.298 1.00 93.62 73 GLU A N 1
ATOM 543 C CA . GLU A 1 73 ? -9.848 -12.592 15.381 1.00 93.62 73 GLU A CA 1
ATOM 544 C C . GLU A 1 73 ? -10.162 -11.115 15.641 1.00 93.62 73 GLU A C 1
ATOM 546 O O . GLU A 1 73 ? -9.429 -10.427 16.351 1.00 93.62 73 GLU A O 1
ATOM 551 N N . LYS A 1 74 ? -11.269 -10.609 15.080 1.00 93.50 74 LYS A N 1
ATOM 552 C CA . LYS A 1 74 ? -11.748 -9.253 15.371 1.00 93.50 74 LYS A CA 1
ATOM 553 C C . LYS A 1 74 ? -12.110 -9.102 16.841 1.00 93.50 74 LYS A C 1
ATOM 555 O O . LYS A 1 74 ? -11.738 -8.106 17.452 1.00 93.50 74 LYS A O 1
ATOM 560 N N . GLU A 1 75 ? -12.849 -10.052 17.408 1.00 95.56 75 GLU A N 1
ATOM 561 C CA . GLU A 1 75 ? -13.240 -9.990 18.817 1.00 95.56 75 GLU A CA 1
ATOM 562 C C . GLU A 1 75 ? -12.057 -10.211 19.765 1.00 95.56 75 GLU A C 1
ATOM 564 O O . GLU A 1 75 ? -11.992 -9.533 20.789 1.00 95.56 75 GLU A O 1
ATOM 569 N N . GLU A 1 76 ? -11.092 -11.061 19.409 1.00 95.69 76 GLU A N 1
ATOM 570 C CA . GLU A 1 76 ? -9.832 -11.211 20.146 1.00 95.69 76 GLU A CA 1
ATOM 571 C C . GLU A 1 76 ? -9.042 -9.892 20.160 1.00 95.69 76 GLU A C 1
ATOM 573 O O . GLU A 1 76 ? -8.649 -9.407 21.221 1.00 95.69 76 GLU A O 1
ATOM 578 N N . ALA A 1 77 ? -8.897 -9.237 19.003 1.00 93.44 77 ALA A N 1
ATOM 579 C CA . ALA A 1 77 ? -8.233 -7.939 18.910 1.00 93.44 77 ALA A CA 1
ATOM 580 C C . ALA A 1 77 ? -8.966 -6.847 19.713 1.00 93.44 77 ALA A C 1
ATOM 582 O O . ALA A 1 77 ? -8.330 -6.031 20.382 1.00 93.44 77 ALA A O 1
ATOM 583 N N . LYS A 1 78 ? -10.304 -6.838 19.693 1.00 95.12 78 LYS A N 1
ATOM 584 C CA . LYS A 1 78 ? -11.131 -5.934 20.511 1.00 95.12 78 LYS A CA 1
ATOM 585 C C . LYS A 1 78 ? -10.945 -6.157 22.006 1.00 95.12 78 LYS A C 1
ATOM 587 O O . LYS A 1 78 ? -10.802 -5.181 22.741 1.00 95.12 78 LYS A O 1
ATOM 592 N N . GLN A 1 79 ? -10.958 -7.416 22.449 1.00 96.81 79 GLN A N 1
ATOM 593 C CA . GLN A 1 79 ? -10.697 -7.774 23.845 1.00 96.81 79 GLN A CA 1
ATOM 594 C C . GLN A 1 79 ? -9.309 -7.295 24.263 1.00 96.81 79 GLN A C 1
ATOM 596 O O . GLN A 1 79 ? -9.190 -6.596 25.265 1.00 96.81 79 GLN A O 1
ATOM 601 N N . TRP A 1 80 ? -8.291 -7.555 23.439 1.00 95.62 80 TRP A N 1
ATOM 602 C CA . TRP A 1 80 ? -6.935 -7.088 23.701 1.00 95.62 80 TRP A CA 1
ATOM 603 C C . TRP A 1 80 ? -6.866 -5.561 23.838 1.00 95.62 80 TRP A C 1
ATOM 605 O O . TRP A 1 80 ? -6.250 -5.063 24.781 1.00 95.62 80 TRP A O 1
ATOM 615 N N . VAL A 1 81 ? -7.518 -4.798 22.950 1.00 94.69 81 VAL A N 1
ATOM 616 C CA . VAL A 1 81 ? -7.540 -3.331 23.066 1.00 94.69 81 VAL A CA 1
ATOM 617 C C . VAL A 1 81 ? -8.228 -2.887 24.349 1.00 94.69 81 VAL A C 1
ATOM 619 O O . VAL A 1 81 ? -7.690 -2.031 25.044 1.00 94.69 81 VAL A O 1
ATOM 622 N N . GLU A 1 82 ? -9.373 -3.459 24.702 1.00 95.69 82 GLU A N 1
ATOM 623 C CA . GLU A 1 82 ? -10.075 -3.114 25.940 1.00 95.69 82 GLU A CA 1
ATOM 624 C C . GLU A 1 82 ? -9.232 -3.405 27.194 1.00 95.69 82 GLU A C 1
ATOM 626 O O . GLU A 1 82 ? -9.145 -2.548 28.075 1.00 95.69 82 GLU A O 1
ATOM 631 N N . GLU A 1 83 ? -8.557 -4.558 27.241 1.00 96.25 83 GLU A N 1
ATOM 632 C CA . GLU A 1 83 ? -7.682 -4.970 28.349 1.00 96.25 83 GLU A CA 1
ATOM 633 C C . GLU A 1 83 ? -6.432 -4.091 28.490 1.00 96.25 83 GLU A C 1
ATOM 635 O O . GLU A 1 83 ? -5.967 -3.843 29.603 1.00 96.25 83 GLU A O 1
ATOM 640 N N . ASN A 1 84 ? -5.886 -3.607 27.370 1.00 95.00 84 ASN A N 1
ATOM 641 C CA . ASN A 1 84 ? -4.635 -2.843 27.334 1.00 95.00 84 ASN A CA 1
ATOM 642 C C . ASN A 1 84 ? -4.846 -1.322 27.223 1.00 95.00 84 ASN A C 1
ATOM 644 O O . ASN A 1 84 ? -3.874 -0.563 27.207 1.00 95.00 84 ASN A O 1
ATOM 648 N N . SER A 1 85 ? -6.096 -0.856 27.142 1.00 92.25 85 SER A N 1
ATOM 649 C CA . SER A 1 85 ? -6.439 0.569 27.098 1.00 92.25 85 SER A CA 1
ATOM 650 C C . SER A 1 85 ? -7.637 0.896 27.998 1.00 92.25 85 SER A C 1
ATOM 652 O O . SER A 1 85 ? -7.457 1.087 29.201 1.00 92.25 85 SER A O 1
ATOM 654 N N . CYS A 1 86 ? -8.851 1.005 27.450 1.00 91.50 86 CYS A N 1
ATOM 655 C CA . CYS A 1 86 ? -10.095 1.107 28.208 1.00 91.50 86 CYS A CA 1
ATOM 656 C C . CYS A 1 86 ? -11.312 0.649 27.376 1.00 91.50 86 CYS A C 1
ATOM 658 O O . CYS A 1 86 ? -11.236 0.613 26.144 1.0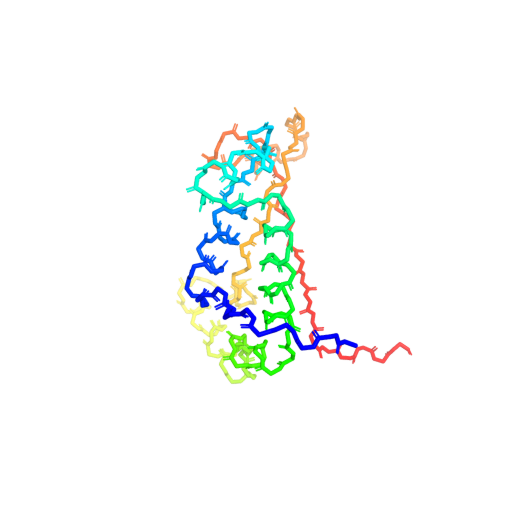0 91.50 86 CYS A O 1
ATOM 660 N N . PRO A 1 87 ? -12.472 0.380 28.011 1.00 91.44 87 PRO A N 1
ATOM 661 C CA . PRO A 1 87 ? -13.665 -0.118 27.314 1.00 91.44 87 PRO A CA 1
ATOM 662 C C . PRO A 1 87 ? -14.143 0.761 26.155 1.00 91.44 87 PRO A C 1
ATOM 664 O O . PRO A 1 87 ? -14.617 0.259 25.140 1.00 91.44 87 PRO A O 1
ATOM 667 N N . ALA A 1 88 ? -13.968 2.083 26.260 1.00 91.88 88 ALA A N 1
ATOM 668 C CA . ALA A 1 88 ? -14.357 3.020 25.205 1.00 91.88 88 ALA A CA 1
ATOM 669 C C . ALA A 1 88 ? -13.540 2.862 23.908 1.00 91.88 88 ALA A C 1
ATOM 671 O O . ALA A 1 88 ? -13.955 3.361 22.866 1.00 91.88 88 ALA A O 1
ATOM 672 N N . TRP A 1 89 ? -12.387 2.193 23.967 1.00 88.50 89 TRP A N 1
ATOM 673 C CA . TRP A 1 89 ? -11.494 1.981 22.830 1.00 88.50 89 TRP A CA 1
ATOM 674 C C . TRP A 1 89 ? -11.622 0.586 22.219 1.00 88.50 89 TRP A C 1
ATOM 676 O O . TRP A 1 89 ? -10.944 0.326 21.232 1.00 88.50 89 TRP A O 1
ATOM 686 N N . ARG A 1 90 ? -12.509 -0.285 22.727 1.00 91.50 90 ARG A N 1
ATOM 687 C CA . ARG A 1 90 ? -12.717 -1.655 22.223 1.00 91.50 90 ARG A CA 1
ATOM 688 C C . ARG A 1 90 ? -12.829 -1.706 20.696 1.00 91.50 90 ARG A C 1
ATOM 690 O O . ARG A 1 90 ? -12.136 -2.480 20.048 1.00 91.50 90 ARG A O 1
ATOM 697 N N . ASP A 1 91 ? -13.646 -0.837 20.101 1.00 88.81 91 ASP A N 1
ATOM 698 C CA . ASP A 1 91 ? -13.846 -0.801 18.645 1.00 88.81 91 ASP A CA 1
ATOM 699 C C . ASP A 1 91 ? -12.678 -0.171 17.854 1.00 88.81 91 ASP A C 1
ATOM 701 O O . ASP A 1 91 ? -12.672 -0.209 16.626 1.00 88.81 91 ASP A O 1
ATOM 705 N N . GLY A 1 92 ? -11.647 0.331 18.540 1.00 87.12 92 GLY A N 1
ATOM 706 C CA . GLY A 1 92 ? -10.369 0.793 17.985 1.00 87.12 92 GLY A CA 1
ATOM 707 C C . GLY A 1 92 ? -9.355 -0.324 17.697 1.00 87.12 92 GLY A C 1
ATOM 708 O O . GLY A 1 92 ? -8.175 -0.041 17.509 1.00 87.12 92 GLY A O 1
ATOM 709 N N . TRP A 1 93 ? -9.798 -1.583 17.663 1.00 86.19 93 TRP A N 1
ATOM 710 C CA . TRP A 1 93 ? -8.985 -2.783 17.410 1.00 86.19 93 TRP A CA 1
ATOM 711 C C . TRP A 1 93 ? -8.266 -2.808 16.055 1.00 86.19 93 TRP A C 1
ATOM 713 O O . TRP A 1 93 ? -7.244 -3.474 15.910 1.00 86.19 93 TRP A O 1
ATOM 723 N N . ALA A 1 94 ? -8.779 -2.078 15.064 1.00 83.50 94 ALA A N 1
ATOM 724 C CA . ALA A 1 94 ? -8.155 -1.934 13.758 1.00 83.50 94 ALA A CA 1
ATOM 725 C C . ALA A 1 94 ? -7.593 -0.520 13.604 1.00 83.50 94 ALA A C 1
ATOM 727 O O . ALA A 1 94 ? -8.340 0.450 13.466 1.00 83.50 94 ALA A O 1
ATOM 728 N N . MET A 1 95 ? -6.266 -0.399 13.578 1.00 66.44 95 MET A N 1
ATOM 729 C CA . MET A 1 95 ? -5.613 0.858 13.233 1.00 66.44 95 MET A CA 1
ATOM 730 C C . MET A 1 95 ? -5.416 0.927 11.720 1.00 66.44 95 MET A C 1
ATOM 732 O O . MET A 1 95 ? -4.599 0.209 11.149 1.00 66.44 95 MET A O 1
ATOM 736 N N . VAL A 1 96 ? -6.167 1.811 11.069 1.00 60.97 96 VAL A N 1
ATOM 737 C CA . VAL A 1 96 ? -5.920 2.191 9.676 1.00 60.97 96 VAL A CA 1
ATOM 738 C C . VAL A 1 96 ? -5.010 3.415 9.694 1.00 60.97 96 VAL A C 1
ATOM 740 O O . VAL A 1 96 ? -5.394 4.454 10.243 1.00 60.97 96 VAL A O 1
ATOM 743 N N . ASP A 1 97 ? -3.809 3.298 9.119 1.00 62.91 97 ASP A N 1
ATOM 744 C CA . ASP A 1 97 ? -2.954 4.466 8.896 1.00 62.91 97 ASP A CA 1
ATOM 745 C C . ASP A 1 97 ? -3.687 5.414 7.944 1.00 62.91 97 ASP A C 1
ATOM 747 O O . ASP A 1 97 ? -4.024 5.067 6.809 1.00 62.91 97 ASP A O 1
ATOM 751 N N . GLY A 1 98 ? -4.044 6.581 8.463 1.00 62.88 98 GLY A N 1
ATOM 752 C CA . GLY A 1 98 ? -4.809 7.570 7.730 1.00 62.88 98 GLY A CA 1
ATOM 753 C C . GLY A 1 98 ? -3.889 8.592 7.089 1.00 62.88 98 GLY A C 1
ATOM 754 O O . GLY A 1 98 ? -2.816 8.912 7.600 1.00 62.88 98 GLY A O 1
ATOM 755 N N . THR A 1 99 ? -4.314 9.145 5.957 1.00 75.31 99 THR A N 1
ATOM 756 C CA . THR A 1 99 ? -3.581 10.263 5.362 1.00 75.31 99 THR A CA 1
ATOM 757 C C . THR A 1 99 ? -3.967 11.544 6.091 1.00 75.31 99 THR A C 1
ATOM 759 O O . THR A 1 99 ? -5.145 11.889 6.184 1.00 75.31 99 THR A O 1
ATOM 762 N N . LEU A 1 100 ? -2.964 12.263 6.596 1.00 81.25 100 LEU A N 1
ATOM 763 C CA . LEU A 1 100 ? -3.159 13.588 7.173 1.00 81.25 100 LEU A CA 1
ATOM 764 C C . LEU A 1 100 ? -3.340 14.616 6.050 1.00 81.25 100 LEU A C 1
ATOM 766 O O . LEU A 1 100 ? -2.427 14.845 5.256 1.00 81.25 100 LEU A O 1
ATOM 770 N N . VAL A 1 101 ? -4.509 15.252 5.997 1.00 82.94 101 VAL A N 1
ATOM 771 C CA . VAL A 1 101 ? -4.786 16.386 5.111 1.00 82.94 101 VAL A CA 1
ATOM 772 C C . VAL A 1 101 ? -4.402 17.674 5.843 1.00 82.94 101 VAL A C 1
ATOM 774 O O . VAL A 1 101 ? -5.030 17.989 6.857 1.00 82.94 101 VAL A O 1
ATOM 777 N N . PRO A 1 102 ? -3.388 18.426 5.379 1.00 87.44 102 PRO A N 1
ATOM 778 C CA . PRO A 1 102 ? -2.975 19.657 6.037 1.00 87.44 102 PRO A CA 1
ATOM 779 C C . PRO A 1 102 ? -4.050 20.742 5.903 1.00 87.44 102 PRO A C 1
ATOM 781 O O . PRO A 1 102 ? -4.624 20.959 4.836 1.00 87.44 102 PRO A O 1
ATOM 784 N N . LEU A 1 103 ? -4.295 21.447 7.000 1.00 85.00 103 LEU A N 1
ATOM 785 C CA . LEU A 1 103 ? -5.155 22.616 7.091 1.00 85.00 103 LEU A CA 1
ATOM 786 C C . LEU A 1 103 ? -4.321 23.885 6.914 1.00 85.00 103 LEU A C 1
ATOM 788 O O . LEU A 1 103 ? -3.202 23.990 7.413 1.00 85.00 103 LEU A O 1
ATOM 792 N N . TYR A 1 104 ? -4.901 24.878 6.241 1.00 84.62 104 TYR A N 1
ATOM 793 C CA . TYR A 1 104 ? -4.261 26.180 6.033 1.00 84.62 104 TYR A CA 1
ATOM 794 C C . TYR A 1 104 ? -4.023 26.945 7.345 1.00 84.62 104 TYR A C 1
ATOM 796 O O . TYR A 1 104 ? -3.047 27.681 7.475 1.00 84.62 104 TYR A O 1
ATOM 804 N N . SER A 1 105 ? -4.916 26.791 8.325 1.00 88.25 105 SER A N 1
ATOM 805 C CA . SER A 1 105 ? -4.855 27.513 9.593 1.00 88.25 105 SER A CA 1
ATOM 806 C C . SER A 1 105 ? -5.421 26.693 10.752 1.00 88.25 105 SER A C 1
ATOM 808 O O . SER A 1 105 ? -6.132 25.703 10.568 1.00 88.25 105 SER A O 1
ATOM 810 N N . ARG A 1 106 ? -5.100 27.130 11.975 1.00 89.81 106 ARG A N 1
ATOM 811 C CA . ARG A 1 106 ? -5.661 26.584 13.212 1.00 89.81 106 ARG A CA 1
ATOM 812 C C . ARG A 1 106 ? -7.182 26.739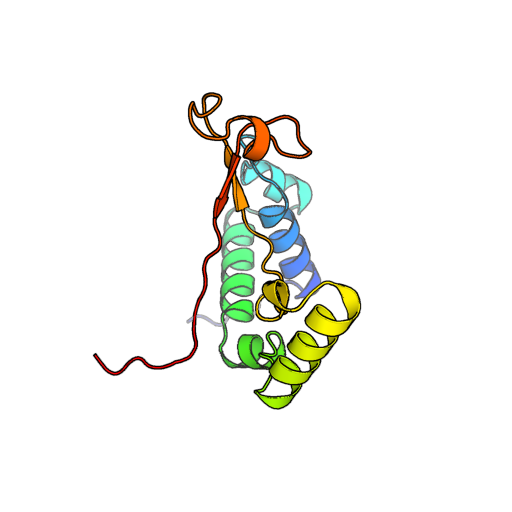 13.214 1.00 89.81 106 ARG A C 1
ATOM 814 O O . ARG A 1 106 ? -7.689 27.855 13.111 1.00 89.81 106 ARG A O 1
ATOM 821 N N . LEU A 1 107 ? -7.902 25.639 13.422 1.00 82.50 107 LEU A N 1
ATOM 822 C CA . LEU A 1 107 ? -9.353 25.677 13.598 1.00 82.50 107 LEU A CA 1
ATOM 823 C C . LEU A 1 107 ? -9.731 26.386 14.907 1.00 82.50 107 LEU A C 1
ATOM 825 O O . LEU A 1 107 ? -9.079 26.211 15.940 1.00 82.50 107 LEU A O 1
ATOM 829 N N . GLY A 1 108 ? -10.810 27.173 14.867 1.00 84.25 108 GLY A N 1
ATOM 830 C CA . GLY A 1 108 ? -11.317 27.889 16.044 1.00 84.25 108 GLY A CA 1
ATOM 831 C C . GLY A 1 108 ? -11.834 26.951 17.140 1.00 84.25 108 GLY A C 1
ATOM 832 O O . GLY A 1 108 ? -11.696 27.247 18.324 1.00 84.25 108 GLY A O 1
ATOM 833 N N . PHE A 1 109 ? -12.364 25.787 16.756 1.00 79.12 109 PHE A N 1
ATOM 834 C CA . PHE A 1 109 ? -12.865 24.767 17.673 1.00 79.12 109 PHE A CA 1
ATOM 835 C C . PHE A 1 109 ? -11.803 23.683 17.900 1.00 79.12 109 PHE A C 1
ATOM 837 O O . PHE A 1 109 ? -11.336 23.053 16.949 1.00 79.12 109 PHE A O 1
ATOM 844 N N . TYR A 1 110 ? -11.385 23.503 19.157 1.00 78.81 110 TYR A N 1
ATOM 845 C CA . TYR A 1 110 ? -10.327 22.567 19.568 1.00 78.81 110 TYR A CA 1
ATOM 846 C C . TYR A 1 110 ? -9.020 22.674 18.762 1.00 78.81 110 TYR A C 1
ATOM 848 O O . TYR A 1 110 ? -8.375 21.668 18.503 1.00 78.81 110 TYR A O 1
ATOM 856 N N . GLY A 1 111 ? -8.581 23.882 18.389 1.00 81.12 111 GLY A N 1
ATOM 857 C CA . GLY A 1 111 ? -7.422 24.084 17.504 1.00 81.12 111 GLY A CA 1
ATOM 858 C C . GLY A 1 111 ? -6.162 23.271 17.844 1.00 81.12 111 GLY A C 1
ATOM 859 O O . GLY A 1 111 ? -5.523 22.751 16.939 1.00 81.12 111 GLY A O 1
ATOM 860 N N . ASN A 1 112 ? -5.839 23.095 19.131 1.00 85.25 112 ASN A N 1
ATOM 861 C CA . ASN A 1 112 ? -4.678 22.301 19.560 1.00 85.25 112 ASN A CA 1
ATOM 862 C C . ASN A 1 112 ? -4.835 20.791 19.300 1.00 85.25 112 ASN A C 1
ATOM 864 O O . ASN A 1 112 ? -3.831 20.109 19.144 1.00 85.25 112 ASN A O 1
ATOM 868 N N . ALA A 1 113 ? -6.064 20.270 19.246 1.00 83.19 113 ALA A N 1
ATOM 869 C CA . ALA A 1 113 ? -6.332 18.856 18.975 1.00 83.19 113 ALA A CA 1
ATOM 870 C C . ALA A 1 113 ? -5.992 18.457 17.530 1.00 83.19 113 ALA A C 1
ATOM 872 O O . ALA A 1 113 ? -5.812 17.280 17.243 1.00 83.19 113 ALA A O 1
ATOM 873 N N . TRP A 1 114 ? -5.879 19.440 16.635 1.00 81.31 114 TRP A N 1
ATOM 874 C CA . TRP A 1 114 ? -5.532 19.244 15.229 1.00 81.31 114 TRP A CA 1
ATOM 875 C C . TRP A 1 114 ? -4.040 19.435 14.952 1.00 81.31 114 TRP A C 1
ATOM 877 O O . TRP A 1 114 ? -3.628 19.339 13.802 1.00 81.31 114 TRP A O 1
ATOM 887 N N . TYR A 1 115 ? -3.241 19.762 15.973 1.00 86.88 115 TYR A N 1
ATOM 888 C CA . TYR A 1 115 ? -1.806 19.971 15.828 1.00 86.88 115 TYR A CA 1
ATOM 889 C C . TYR A 1 115 ? -1.078 18.627 15.877 1.00 86.88 115 TYR A C 1
ATOM 891 O O . TYR A 1 115 ? -1.029 17.965 16.915 1.00 86.88 115 TYR A O 1
ATOM 899 N N . ASP A 1 116 ? -0.546 18.205 14.737 1.00 83.62 116 ASP A N 1
ATOM 900 C CA . ASP A 1 116 ? 0.075 16.898 14.581 1.00 83.62 116 ASP A CA 1
ATOM 901 C C . ASP A 1 116 ? 1.549 16.868 15.027 1.00 83.62 116 ASP A C 1
ATOM 903 O O . ASP A 1 116 ? 2.204 17.887 15.262 1.00 83.62 116 ASP A O 1
ATOM 907 N N . ARG A 1 117 ? 2.115 15.654 15.106 1.00 83.00 117 ARG A N 1
ATOM 908 C CA . ARG A 1 117 ? 3.533 15.426 15.448 1.00 83.00 117 ARG A CA 1
ATOM 909 C C . ARG A 1 117 ? 4.504 16.135 14.489 1.00 83.00 117 ARG A C 1
ATOM 911 O O . ARG A 1 117 ? 5.650 16.376 14.855 1.00 83.00 117 ARG A O 1
ATOM 918 N N . LYS A 1 118 ? 4.077 16.446 13.260 1.00 82.81 118 LYS A N 1
ATOM 919 C CA . LYS A 1 118 ? 4.876 17.144 12.241 1.00 82.81 118 LYS A CA 1
ATOM 920 C C . LYS A 1 118 ? 4.743 18.666 12.337 1.00 82.81 118 LYS A C 1
ATOM 922 O O . LYS A 1 118 ? 5.234 19.357 11.450 1.00 82.81 118 LYS A O 1
ATOM 927 N N . SER A 1 119 ? 4.149 19.183 13.415 1.00 87.19 119 SER A N 1
ATOM 928 C CA . SER A 1 119 ? 3.939 20.616 13.634 1.00 87.19 119 SER A CA 1
ATOM 929 C C . SER A 1 119 ? 3.033 21.277 12.588 1.00 87.19 119 SER A C 1
ATOM 931 O O . SER A 1 119 ? 3.163 22.470 12.325 1.00 87.19 119 SER A O 1
ATOM 933 N N . ASN A 1 120 ? 2.105 20.518 11.997 1.00 88.31 120 ASN A N 1
ATOM 934 C CA . ASN A 1 120 ? 1.067 21.054 11.118 1.00 88.31 120 ASN A CA 1
ATOM 935 C C . ASN A 1 120 ? -0.304 20.952 11.783 1.00 88.31 120 ASN A C 1
ATOM 937 O O . ASN A 1 120 ? -0.529 20.103 12.641 1.00 88.31 120 ASN A O 1
ATOM 941 N N . TYR A 1 121 ? -1.245 21.788 11.346 1.00 89.31 121 TYR A N 1
ATOM 942 C CA . TYR A 1 121 ? -2.657 21.516 11.594 1.00 89.31 121 TYR A CA 1
ATOM 943 C C . TYR A 1 121 ? -3.142 20.544 10.523 1.00 89.31 121 TYR A C 1
ATOM 945 O O . TYR A 1 121 ? -2.995 20.851 9.343 1.00 89.31 121 TYR A O 1
ATOM 953 N N . SER A 1 122 ? -3.685 19.384 10.886 1.00 87.75 122 SER A N 1
ATOM 954 C CA . SER A 1 122 ? -4.135 18.394 9.902 1.00 87.75 122 SER A CA 1
ATOM 955 C C . SER A 1 122 ? -5.360 17.600 10.354 1.00 87.75 122 SER A C 1
ATOM 957 O O . SER A 1 122 ? -5.627 17.435 11.543 1.00 87.75 122 SER A O 1
ATOM 959 N N . LEU A 1 123 ? -6.140 17.137 9.374 1.00 84.56 123 LEU A N 1
ATOM 960 C CA . LEU A 1 123 ? -7.255 16.213 9.568 1.00 84.56 123 LEU A CA 1
ATOM 961 C C . LEU A 1 123 ? -6.808 14.809 9.185 1.00 84.56 123 LEU A C 1
ATOM 963 O O . LEU A 1 123 ? -6.267 14.610 8.099 1.00 84.56 123 LEU A O 1
ATOM 967 N N . ASN A 1 124 ? -7.086 13.831 10.038 1.00 80.81 124 ASN A N 1
ATOM 968 C CA . ASN A 1 124 ? -6.944 12.437 9.654 1.00 80.81 124 ASN A CA 1
ATOM 969 C C . ASN A 1 124 ? -8.135 12.033 8.769 1.00 80.81 124 ASN A C 1
ATOM 971 O O . ASN A 1 124 ? -9.284 12.119 9.204 1.00 80.81 124 ASN A O 1
ATOM 975 N N . VAL A 1 125 ? -7.861 11.617 7.531 1.00 74.50 125 VAL A N 1
ATOM 976 C CA . VAL A 1 125 ? -8.852 11.006 6.641 1.00 74.50 125 VAL A CA 1
ATOM 977 C C . VAL A 1 125 ? -8.599 9.504 6.584 1.00 74.50 125 VAL A C 1
ATOM 979 O O . VAL A 1 125 ? -7.543 9.055 6.132 1.00 74.50 125 VAL A O 1
ATOM 982 N N . GLN A 1 126 ? -9.601 8.731 7.001 1.00 70.62 126 GLN A N 1
ATOM 983 C CA . GLN A 1 126 ? -9.608 7.273 6.920 1.00 70.62 126 GLN A CA 1
ATOM 984 C C . GLN A 1 126 ? -10.718 6.827 5.967 1.00 70.62 126 GLN A C 1
ATOM 986 O O . GLN A 1 126 ? -11.858 7.280 6.070 1.00 70.62 126 GLN A O 1
ATOM 991 N N . VAL A 1 127 ? -10.388 5.937 5.030 1.00 61.31 127 VAL A N 1
ATOM 992 C CA . VAL A 1 127 ? -11.385 5.268 4.186 1.00 61.31 127 VAL A CA 1
ATOM 993 C C . VAL A 1 127 ? -11.751 3.952 4.856 1.00 61.31 127 VAL A C 1
ATOM 995 O O . VAL A 1 127 ? -10.984 2.992 4.822 1.00 61.31 127 VAL A O 1
ATOM 998 N N . CYS A 1 128 ? -12.933 3.905 5.461 1.00 57.66 128 CYS A N 1
ATOM 999 C CA . CYS A 1 128 ? -13.488 2.677 6.015 1.00 57.66 128 CYS A CA 1
ATOM 1000 C C . CYS A 1 128 ? -14.294 1.968 4.923 1.00 57.66 128 CYS A C 1
ATOM 1002 O O . CYS A 1 128 ? -15.358 2.443 4.533 1.00 57.66 128 CYS A O 1
ATOM 1004 N N . SER A 1 129 ? -13.796 0.836 4.423 1.00 51.78 129 SER A N 1
ATOM 1005 C CA . SER A 1 129 ? -14.586 -0.059 3.572 1.00 51.78 129 SER A CA 1
ATOM 1006 C C . SER A 1 129 ? -15.102 -1.216 4.424 1.00 51.78 129 SER A C 1
ATOM 1008 O O . SER A 1 129 ? -14.326 -1.990 4.979 1.00 51.78 129 SER A O 1
ATOM 1010 N N . SER A 1 130 ? -16.420 -1.307 4.587 1.00 48.88 130 SER A N 1
ATOM 1011 C CA . SER A 1 130 ? -17.065 -2.470 5.190 1.00 48.88 130 SER A CA 1
ATOM 1012 C C . SER A 1 130 ? -17.390 -3.478 4.088 1.00 48.88 130 SER A C 1
ATOM 1014 O O . SER A 1 130 ? -17.965 -3.133 3.062 1.00 48.88 130 SER A O 1
ATOM 1016 N N . SER A 1 131 ? -17.037 -4.748 4.288 1.00 44.84 131 SER A N 1
ATOM 1017 C CA . SER A 1 131 ? -17.409 -5.844 3.374 1.00 44.84 131 SER A CA 1
ATOM 1018 C C . SER A 1 131 ? -18.860 -6.302 3.549 1.00 44.84 131 SER A C 1
ATOM 1020 O O . SER A 1 131 ? -19.254 -7.335 3.014 1.00 44.84 131 SER A O 1
ATOM 1022 N N . THR A 1 132 ? -19.662 -5.561 4.312 1.00 36.78 132 THR A N 1
ATOM 1023 C CA . THR A 1 132 ? -21.094 -5.812 4.397 1.00 36.78 132 THR A CA 1
ATOM 1024 C C . THR A 1 132 ? -21.707 -5.297 3.106 1.00 36.78 132 THR A C 1
ATOM 1026 O O . THR A 1 132 ? -21.748 -4.089 2.883 1.00 36.78 132 THR A O 1
ATOM 1029 N N . ILE A 1 133 ? -22.173 -6.213 2.254 1.00 39.75 133 ILE A N 1
ATOM 1030 C CA . ILE A 1 133 ? -23.216 -5.893 1.281 1.00 39.75 133 ILE A CA 1
ATOM 1031 C C . ILE A 1 133 ? -24.357 -5.308 2.108 1.00 39.75 133 ILE A C 1
ATOM 1033 O O . ILE A 1 133 ? -25.033 -6.016 2.851 1.00 39.75 133 ILE A O 1
ATOM 1037 N N . VAL A 1 134 ? -24.473 -3.987 2.078 1.00 35.03 134 VAL A N 1
ATOM 1038 C CA . VAL A 1 134 ? -25.660 -3.299 2.550 1.00 35.03 134 VAL A CA 1
ATOM 1039 C C . VAL A 1 134 ? -26.640 -3.495 1.407 1.00 35.03 134 VAL A C 1
ATOM 1041 O O . VAL A 1 134 ? -26.462 -2.896 0.347 1.00 35.03 134 VAL A O 1
ATOM 1044 N N . ASP A 1 135 ? -27.596 -4.406 1.576 1.00 34.62 135 ASP A N 1
ATOM 1045 C CA . ASP A 1 135 ? -28.799 -4.371 0.754 1.00 34.62 135 ASP A CA 1
ATOM 1046 C C . ASP A 1 135 ? -29.421 -2.985 0.974 1.00 34.62 135 ASP A C 1
ATOM 1048 O O . ASP A 1 135 ? -29.843 -2.651 2.086 1.00 34.62 135 ASP A O 1
ATOM 1052 N N . ILE A 1 136 ? -29.354 -2.152 -0.066 1.00 40.41 136 ILE A N 1
ATOM 1053 C CA . ILE A 1 136 ? -30.132 -0.916 -0.192 1.00 40.41 136 ILE A CA 1
ATOM 1054 C C . ILE A 1 136 ? -31.472 -1.293 -0.811 1.00 40.41 136 ILE A C 1
ATOM 1056 O O . ILE A 1 136 ? -31.450 -2.038 -1.819 1.00 40.41 136 ILE A O 1
#

pLDDT: mean 81.56, std 15.58, range [34.62, 96.81]

Sequence (136 aa):
MGSSNVPQMAVDAQLAIALYRFGHYGNAISTTMVTLWAGVGYGTIQLVTNCIMTAVCRVGFHQAALYWPNGEEKEEAKQWVEENSCPAWRDGWAMVDGTLVPLYSRLGFYGNAWYDRKSNYSLNVQVCSSSTIVDI

Organism: NCBI:txid930991

Foldseek 3Di:
DDDDPD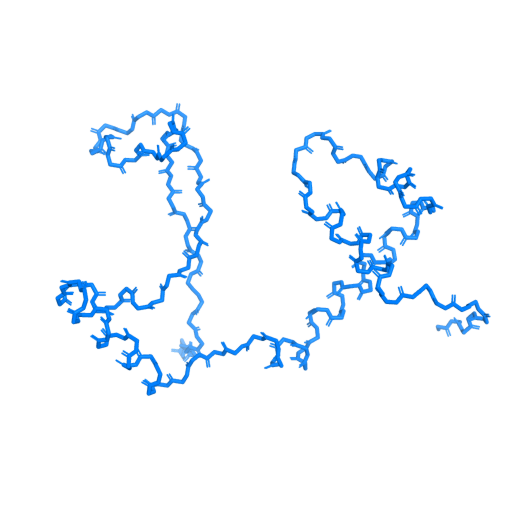DDDDLVLLVVLLCVQVVDDDPPDDCVVSCVVSVHDSVVSVVSNVVVCVVCPDPVNCPVVDDDDDPVSLQVLLVVCCVVPNNVCSNVSDDDQFDWAFDPDQDPPPSVVQQDPVRTRTDGDDDDDDPDPPPD